Protein AF-A0A354CZP6-F1 (afdb_monomer_lite)

pLDDT: mean 72.72, std 16.02, range [40.28, 90.62]

Radius of gyration: 15.35 Å; chains: 1; bounding box: 36×31×39 Å

Foldseek 3Di:
DVVQVVVDPDDDDPVRQHCSVVVVVVVVVVVCCVPPVDPAAAEEDEPPDDAPVCVPCVPPCPPPDPDDPSVVVNVVVNVVVCVVVVHHYDYDRRDDPD

Structure (mmCIF, N/CA/C/O backbone):
data_AF-A0A354CZP6-F1
#
_entry.id   AF-A0A354CZP6-F1
#
loop_
_atom_site.group_PDB
_atom_site.id
_atom_site.type_symbol
_atom_site.label_atom_id
_atom_site.label_alt_id
_atom_site.label_comp_id
_atom_site.label_asym_id
_atom_site.label_entity_id
_atom_site.label_seq_id
_atom_site.pdbx_PDB_ins_code
_atom_site.Cartn_x
_atom_site.Cartn_y
_atom_site.Cartn_z
_atom_site.occupancy
_atom_site.B_iso_or_equiv
_atom_site.auth_seq_id
_atom_site.auth_comp_id
_atom_site.auth_asym_id
_atom_site.auth_atom_id
_atom_site.pdbx_PDB_model_num
ATOM 1 N N . CYS A 1 1 ? -1.824 1.474 -6.790 1.00 60.41 1 CYS A N 1
ATOM 2 C CA . CYS A 1 1 ? -0.409 1.027 -6.707 1.00 60.41 1 CYS A CA 1
ATOM 3 C C . CYS A 1 1 ? 0.410 1.361 -7.956 1.00 60.41 1 CYS A C 1
ATOM 5 O O . CYS A 1 1 ? 1.487 1.923 -7.815 1.00 60.41 1 CYS A O 1
ATOM 7 N N . TYR A 1 2 ? -0.100 1.099 -9.166 1.00 66.69 2 TYR A N 1
ATOM 8 C CA . TYR A 1 2 ? 0.607 1.374 -10.428 1.00 66.69 2 TYR A CA 1
ATOM 9 C C . TYR A 1 2 ? 1.092 2.835 -10.563 1.00 66.69 2 TYR A C 1
ATOM 11 O O . TYR A 1 2 ? 2.249 3.074 -10.884 1.00 66.69 2 TYR A O 1
ATOM 19 N N . ARG A 1 3 ? 0.256 3.821 -10.195 1.00 71.44 3 ARG A N 1
ATOM 20 C CA . ARG A 1 3 ? 0.639 5.250 -10.180 1.00 71.44 3 ARG A CA 1
ATOM 21 C C . ARG A 1 3 ? 1.851 5.548 -9.286 1.00 71.44 3 ARG A C 1
ATOM 23 O O . ARG A 1 3 ? 2.750 6.262 -9.707 1.00 71.44 3 ARG A O 1
ATOM 30 N N . ALA A 1 4 ? 1.896 4.977 -8.081 1.00 67.31 4 ALA A N 1
ATOM 31 C CA . ALA A 1 4 ? 3.004 5.171 -7.142 1.00 67.31 4 ALA A CA 1
ATOM 32 C C . ALA A 1 4 ? 4.315 4.547 -7.648 1.00 67.31 4 ALA A C 1
ATOM 34 O O . ALA A 1 4 ? 5.375 5.146 -7.493 1.00 67.31 4 ALA A O 1
ATOM 35 N N . PHE A 1 5 ? 4.228 3.381 -8.299 1.00 60.44 5 PHE A N 1
ATOM 36 C CA . PHE A 1 5 ? 5.384 2.682 -8.863 1.00 60.44 5 PHE A CA 1
ATOM 37 C C . PHE A 1 5 ? 6.125 3.515 -9.923 1.00 60.44 5 PHE A C 1
ATOM 39 O O . PHE A 1 5 ? 7.351 3.540 -9.930 1.00 60.44 5 PHE A O 1
ATOM 46 N N . TYR A 1 6 ? 5.401 4.233 -10.788 1.00 71.62 6 TYR A N 1
ATOM 47 C CA . TYR A 1 6 ? 6.022 5.090 -11.808 1.00 71.62 6 TYR A CA 1
ATOM 48 C C . TYR A 1 6 ? 6.378 6.495 -11.307 1.00 71.62 6 TYR A C 1
ATOM 50 O O . TYR A 1 6 ? 7.289 7.113 -11.856 1.00 71.62 6 TYR A O 1
ATOM 58 N N . ALA A 1 7 ? 5.680 7.000 -10.284 1.00 70.19 7 ALA A N 1
ATOM 59 C CA . ALA A 1 7 ? 5.918 8.336 -9.739 1.00 70.19 7 ALA A CA 1
ATOM 60 C C . ALA A 1 7 ? 7.170 8.409 -8.848 1.00 70.19 7 ALA A C 1
ATOM 62 O O . ALA A 1 7 ? 7.870 9.418 -8.864 1.00 70.19 7 ALA A O 1
ATOM 63 N N . ILE A 1 8 ? 7.469 7.352 -8.085 1.00 71.19 8 ILE A N 1
ATOM 64 C CA . ILE A 1 8 ? 8.603 7.325 -7.152 1.00 71.19 8 ILE A CA 1
ATOM 65 C C . ILE A 1 8 ? 9.697 6.425 -7.731 1.00 71.19 8 ILE A C 1
ATOM 67 O O . ILE A 1 8 ? 9.578 5.196 -7.726 1.00 71.19 8 ILE A O 1
ATOM 71 N N . ARG A 1 9 ? 10.772 7.040 -8.235 1.00 65.31 9 ARG A N 1
ATOM 72 C CA . ARG A 1 9 ? 11.959 6.325 -8.723 1.00 65.31 9 ARG A CA 1
ATOM 73 C C . ARG A 1 9 ? 12.916 6.034 -7.560 1.00 65.31 9 ARG A C 1
ATOM 75 O O . ARG A 1 9 ? 13.152 6.899 -6.727 1.00 65.31 9 ARG A O 1
ATOM 82 N N . SER A 1 10 ? 13.469 4.820 -7.533 1.00 68.25 10 SER A N 1
ATOM 83 C CA . SER A 1 10 ? 14.612 4.423 -6.687 1.00 68.25 10 SER A CA 1
ATOM 84 C C . SER A 1 10 ? 14.393 4.318 -5.169 1.00 68.25 10 SER A C 1
ATOM 86 O O . SER A 1 10 ? 15.365 4.337 -4.420 1.00 68.25 10 SER A O 1
ATOM 88 N N . LEU A 1 11 ? 13.156 4.147 -4.687 1.00 78.38 11 LEU A N 1
ATOM 89 C CA . LEU A 1 11 ? 12.935 3.820 -3.273 1.00 78.38 11 LEU A CA 1
ATOM 90 C C . LEU A 1 11 ? 13.092 2.311 -3.043 1.00 78.38 11 LEU A C 1
ATOM 92 O O . LEU A 1 11 ? 12.321 1.517 -3.592 1.00 78.38 11 LEU A O 1
ATOM 96 N N . ALA A 1 12 ? 14.073 1.933 -2.226 1.00 82.19 12 ALA A N 1
ATOM 97 C CA . ALA A 1 12 ? 14.372 0.551 -1.875 1.00 82.19 12 ALA A CA 1
ATOM 98 C C . ALA A 1 12 ? 14.778 0.412 -0.398 1.00 82.19 12 ALA A C 1
ATOM 100 O O . ALA A 1 12 ? 15.162 1.386 0.250 1.00 82.19 12 ALA A O 1
ATOM 101 N N . THR A 1 13 ? 14.681 -0.802 0.147 1.00 82.25 13 THR A N 1
ATOM 102 C CA . THR A 1 13 ? 15.223 -1.131 1.474 1.00 82.25 13 THR A CA 1
ATOM 103 C C . THR A 1 13 ? 16.754 -1.126 1.465 1.00 82.25 13 THR A C 1
ATOM 105 O O . THR A 1 13 ? 17.381 -1.144 0.408 1.00 82.25 13 THR A O 1
ATOM 108 N N . SER A 1 14 ? 17.375 -1.207 2.647 1.00 80.88 14 SER A N 1
ATOM 109 C CA . SER A 1 14 ? 18.826 -1.421 2.788 1.00 80.88 14 SER A CA 1
ATOM 110 C C . SER A 1 14 ? 19.332 -2.706 2.114 1.00 80.88 14 SER A C 1
ATOM 112 O O . SER A 1 14 ? 20.514 -2.818 1.817 1.00 80.88 14 SER A O 1
ATOM 114 N N . GLN A 1 15 ? 18.437 -3.660 1.840 1.00 83.50 15 GLN A N 1
ATOM 115 C CA . GLN A 1 15 ? 18.719 -4.897 1.104 1.00 83.50 15 GLN A CA 1
ATOM 116 C C . GLN A 1 15 ? 18.458 -4.765 -0.410 1.00 83.50 15 GLN A C 1
ATOM 118 O O . GLN A 1 15 ? 18.445 -5.769 -1.116 1.00 83.50 15 GLN A O 1
ATOM 123 N N . GLY A 1 16 ? 18.180 -3.558 -0.915 1.00 80.00 16 GLY A N 1
ATOM 124 C CA . GLY A 1 16 ? 17.938 -3.295 -2.337 1.00 80.00 16 GLY A CA 1
ATOM 125 C C . GLY A 1 16 ? 16.548 -3.689 -2.849 1.00 80.00 16 GLY A C 1
ATOM 126 O O . GLY A 1 16 ? 16.290 -3.571 -4.044 1.00 80.00 16 GLY A O 1
ATOM 127 N N . ARG A 1 17 ? 15.626 -4.127 -1.978 1.00 81.44 17 ARG A N 1
ATOM 128 C CA . ARG A 1 17 ? 14.262 -4.490 -2.404 1.00 81.44 17 ARG A CA 1
ATOM 129 C C . ARG A 1 17 ? 13.444 -3.233 -2.692 1.00 81.44 17 ARG A C 1
ATOM 131 O O . ARG A 1 17 ? 13.371 -2.384 -1.803 1.00 81.44 17 ARG A O 1
ATOM 138 N N . PRO A 1 18 ? 12.799 -3.103 -3.862 1.00 82.75 18 PRO A N 1
ATOM 139 C CA . PRO A 1 18 ? 12.014 -1.920 -4.187 1.00 82.75 18 PRO A CA 1
ATOM 140 C C . PRO A 1 18 ? 10.804 -1.799 -3.252 1.00 82.75 18 PRO A C 1
ATOM 142 O O . PRO A 1 18 ? 10.101 -2.772 -2.989 1.00 82.75 18 PRO A O 1
ATOM 145 N N . THR A 1 19 ? 10.560 -0.593 -2.749 1.00 85.19 19 THR A N 1
ATOM 146 C CA . THR A 1 19 ? 9.453 -0.270 -1.825 1.00 85.19 19 THR A CA 1
ATOM 147 C C . THR A 1 19 ? 8.667 0.965 -2.255 1.00 85.19 19 THR A C 1
ATOM 149 O O . THR A 1 19 ? 7.777 1.432 -1.542 1.00 85.19 19 THR A O 1
ATOM 152 N N . ASN A 1 20 ? 8.967 1.497 -3.439 1.00 85.75 20 ASN A N 1
ATOM 153 C CA . ASN A 1 20 ? 8.340 2.683 -4.010 1.00 85.75 20 ASN A CA 1
ATOM 154 C C . ASN A 1 20 ? 6.810 2.580 -4.115 1.00 85.75 20 ASN A C 1
ATOM 156 O O . ASN A 1 20 ? 6.100 3.522 -3.751 1.00 85.75 20 ASN A O 1
ATOM 160 N N . ALA A 1 21 ? 6.284 1.437 -4.558 1.00 84.00 21 ALA A N 1
ATOM 161 C CA . ALA A 1 21 ? 4.844 1.228 -4.667 1.00 84.00 21 ALA A CA 1
ATOM 162 C C . ALA A 1 21 ? 4.182 1.085 -3.291 1.00 84.00 21 ALA A C 1
ATOM 164 O O . ALA A 1 21 ? 3.086 1.614 -3.096 1.00 84.00 21 ALA A O 1
ATOM 165 N N . VAL A 1 22 ? 4.852 0.417 -2.342 1.00 86.12 22 VAL A N 1
ATOM 166 C CA . VAL A 1 22 ? 4.377 0.267 -0.955 1.00 86.12 22 VAL A CA 1
ATOM 167 C C . VAL A 1 22 ? 4.267 1.632 -0.282 1.00 86.12 22 VAL A C 1
ATOM 169 O O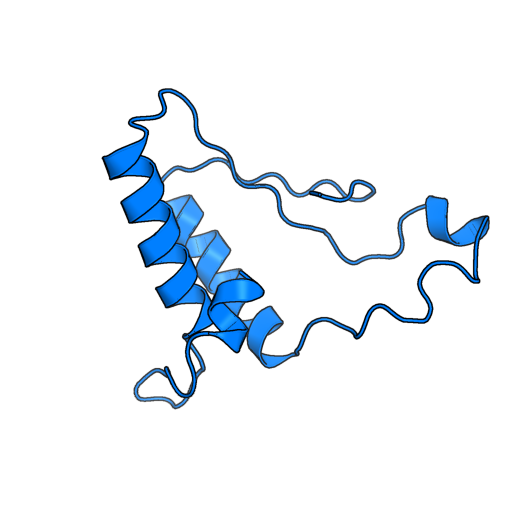 . VAL A 1 22 ? 3.213 1.981 0.248 1.00 86.12 22 VAL A O 1
ATOM 172 N N . TYR A 1 23 ? 5.337 2.425 -0.348 1.00 86.38 23 TYR A N 1
ATOM 173 C CA . TYR A 1 23 ? 5.402 3.738 0.283 1.00 86.38 23 TYR A CA 1
ATOM 174 C C . TYR A 1 23 ? 4.371 4.699 -0.307 1.00 86.38 23 TYR A C 1
ATOM 176 O O . TYR A 1 23 ? 3.575 5.279 0.431 1.00 86.38 23 TYR A O 1
ATOM 184 N N . GLY A 1 24 ? 4.319 4.822 -1.637 1.00 86.06 24 GLY A N 1
ATOM 185 C CA . GLY A 1 24 ? 3.349 5.712 -2.269 1.00 86.06 24 GLY A CA 1
ATOM 186 C C . GLY A 1 24 ? 1.906 5.291 -1.983 1.00 86.06 24 GLY A C 1
ATOM 187 O O . GLY A 1 24 ? 1.054 6.147 -1.757 1.00 86.06 24 GLY A O 1
ATOM 188 N N . PHE A 1 25 ? 1.622 3.986 -1.920 1.00 88.12 25 PHE A N 1
ATOM 189 C CA . PHE A 1 25 ? 0.305 3.499 -1.511 1.00 88.12 25 PHE A CA 1
ATOM 190 C C . PHE A 1 25 ? -0.035 3.883 -0.066 1.00 88.12 25 PHE A C 1
ATOM 192 O O . PHE A 1 25 ? -1.128 4.388 0.178 1.00 88.12 25 PHE A O 1
ATOM 199 N N . ALA A 1 26 ? 0.898 3.710 0.873 1.00 87.75 26 ALA A N 1
ATOM 200 C CA . ALA A 1 26 ? 0.699 4.074 2.274 1.00 87.75 26 ALA A CA 1
ATOM 201 C C . ALA A 1 26 ? 0.437 5.579 2.456 1.00 87.75 26 ALA A C 1
ATOM 203 O O . ALA A 1 26 ? -0.477 5.962 3.188 1.00 87.75 26 ALA A O 1
ATOM 204 N N . VAL A 1 27 ? 1.191 6.431 1.751 1.00 89.38 27 VAL A N 1
ATOM 205 C CA . VAL A 1 27 ? 1.000 7.890 1.772 1.00 89.38 27 VAL A CA 1
ATOM 206 C C . VAL A 1 27 ? -0.376 8.270 1.227 1.00 89.38 27 VAL A C 1
ATOM 208 O O . VAL A 1 27 ? -1.093 9.034 1.869 1.00 89.38 27 VAL A O 1
ATOM 211 N N . MET A 1 28 ? -0.783 7.702 0.086 1.00 88.19 28 MET A N 1
ATOM 212 C CA . MET A 1 28 ? -2.110 7.960 -0.489 1.00 88.19 28 MET A CA 1
ATOM 213 C C . MET A 1 28 ? -3.238 7.479 0.428 1.00 88.19 28 MET A C 1
ATOM 215 O O . MET A 1 28 ? -4.227 8.187 0.597 1.00 88.19 28 MET A O 1
ATOM 219 N N . LEU A 1 29 ? -3.089 6.304 1.045 1.00 87.88 29 LEU A N 1
ATOM 220 C CA . LEU A 1 29 ? -4.068 5.759 1.985 1.00 87.88 29 LEU A CA 1
ATOM 221 C C . LEU A 1 29 ? -4.223 6.663 3.214 1.00 87.88 29 LEU A C 1
ATOM 223 O O . LEU A 1 29 ? -5.343 6.946 3.637 1.00 87.88 29 LEU A O 1
ATOM 227 N N . LYS A 1 30 ? -3.103 7.136 3.773 1.00 88.56 30 LYS A N 1
ATOM 228 C CA . LYS A 1 30 ? -3.102 8.068 4.903 1.00 88.56 30 LYS A CA 1
ATOM 229 C C . LYS A 1 30 ? -3.779 9.388 4.527 1.00 88.56 30 LYS A C 1
ATOM 231 O O . LYS A 1 30 ? -4.711 9.794 5.215 1.00 88.56 30 LYS A O 1
ATOM 236 N N . ALA A 1 31 ? -3.384 9.988 3.404 1.00 88.69 31 ALA A N 1
ATOM 237 C CA . ALA A 1 31 ? -3.971 11.234 2.916 1.00 88.69 31 ALA A CA 1
ATOM 238 C C . ALA A 1 31 ? -5.481 11.101 2.656 1.00 88.69 31 ALA A C 1
ATOM 240 O O . ALA A 1 31 ? -6.248 11.982 3.029 1.00 88.69 31 ALA A O 1
ATOM 241 N N . LEU A 1 32 ? -5.930 9.980 2.079 1.00 88.25 32 LEU A N 1
ATOM 242 C CA . LEU A 1 32 ? -7.353 9.709 1.860 1.00 88.25 32 LEU A CA 1
ATOM 243 C C . LEU A 1 32 ? -8.130 9.685 3.183 1.00 88.25 32 LEU A C 1
ATOM 245 O O . LEU A 1 32 ? -9.195 10.291 3.277 1.00 88.25 32 LEU A O 1
ATOM 249 N N . ARG A 1 33 ? -7.596 9.009 4.207 1.00 87.44 33 ARG A N 1
ATOM 250 C CA . ARG A 1 33 ? -8.236 8.935 5.528 1.00 87.44 33 ARG A CA 1
ATOM 251 C C . ARG A 1 33 ? -8.316 10.297 6.210 1.00 87.44 33 ARG A C 1
ATOM 253 O O . ARG A 1 33 ? -9.348 10.598 6.797 1.00 87.44 33 ARG A O 1
ATOM 260 N N . GLU A 1 34 ? -7.256 11.094 6.121 1.00 89.62 34 GLU A N 1
ATOM 261 C CA . GLU A 1 34 ? -7.189 12.431 6.724 1.00 89.62 34 GLU A CA 1
ATOM 262 C C . GLU A 1 34 ? -8.081 13.445 6.002 1.00 89.62 34 GLU A C 1
ATOM 264 O O . GLU A 1 34 ? -8.671 14.300 6.644 1.00 89.62 34 GLU A O 1
ATOM 269 N N . GLN A 1 35 ? -8.209 13.359 4.676 1.00 90.62 35 GLN A N 1
ATOM 270 C CA . GLN A 1 35 ? -8.983 14.338 3.904 1.00 90.62 35 GLN A CA 1
ATOM 271 C C . GLN A 1 35 ? -10.471 14.006 3.818 1.00 90.62 35 GLN A C 1
ATOM 273 O O . GLN A 1 35 ? -11.298 14.908 3.701 1.00 90.62 35 GLN A O 1
ATOM 278 N N . ARG A 1 36 ? -10.822 12.716 3.777 1.00 87.75 36 ARG A N 1
ATOM 279 C CA . ARG A 1 36 ? -12.200 12.275 3.515 1.00 87.75 36 ARG A CA 1
ATOM 280 C C . ARG A 1 36 ? -12.918 11.723 4.737 1.00 87.75 36 ARG A C 1
ATOM 282 O O . ARG A 1 36 ? -14.123 11.544 4.639 1.00 87.75 36 ARG A O 1
ATOM 289 N N . HIS A 1 37 ? -12.206 11.435 5.832 1.00 86.31 37 HIS A N 1
ATOM 290 C CA . HIS A 1 37 ? -12.757 10.818 7.046 1.00 86.31 37 HIS A CA 1
ATOM 291 C C . HIS A 1 37 ? -13.811 9.729 6.755 1.00 86.31 37 HIS A C 1
ATOM 293 O O . HIS A 1 37 ? -14.937 9.816 7.243 1.00 86.31 37 HIS A O 1
ATOM 299 N N . PRO A 1 38 ? -13.491 8.726 5.913 1.00 87.06 38 PRO A N 1
ATOM 300 C CA . PRO A 1 38 ? -14.487 7.759 5.485 1.00 87.06 38 PRO A CA 1
ATOM 301 C C . PRO A 1 38 ? -14.919 6.876 6.659 1.00 87.06 38 PRO A C 1
ATOM 303 O O . PRO A 1 38 ? -14.075 6.346 7.383 1.00 87.06 38 PRO A O 1
ATOM 306 N N . GLU A 1 39 ? -16.227 6.673 6.800 1.00 84.56 39 GLU A N 1
ATOM 307 C CA . GLU A 1 39 ? -16.793 5.729 7.772 1.00 84.56 39 GLU A CA 1
ATOM 308 C C . GLU A 1 39 ? -16.499 4.270 7.369 1.00 84.56 39 GLU A C 1
ATOM 310 O O . GLU A 1 39 ? -16.256 3.417 8.219 1.00 84.56 39 GLU A O 1
ATOM 315 N N . TYR A 1 40 ? -16.406 4.010 6.057 1.00 87.12 40 TYR A N 1
ATOM 316 C CA . TYR A 1 40 ? -16.092 2.702 5.480 1.00 87.12 40 TYR A CA 1
ATOM 317 C C . TYR A 1 40 ? -14.983 2.814 4.433 1.00 87.12 40 TYR A C 1
ATOM 319 O O . TYR A 1 40 ? -14.993 3.704 3.582 1.00 87.12 40 TYR A O 1
ATOM 327 N N . LEU A 1 41 ? -14.030 1.881 4.469 1.00 87.38 41 LEU A N 1
ATOM 328 C CA . LEU A 1 41 ? -12.931 1.804 3.511 1.00 87.38 41 LEU A CA 1
ATOM 329 C C . LEU A 1 41 ? -12.648 0.346 3.160 1.00 87.38 41 LEU A C 1
ATOM 331 O O . LEU A 1 41 ? -12.505 -0.486 4.051 1.00 87.38 41 LEU A O 1
ATOM 335 N N . ALA A 1 42 ? -12.514 0.057 1.871 1.00 86.00 42 ALA A N 1
ATOM 336 C CA . ALA A 1 42 ? -12.122 -1.248 1.357 1.00 86.00 42 ALA A CA 1
ATOM 337 C C . ALA A 1 42 ? -11.156 -1.079 0.183 1.00 86.00 42 ALA A C 1
ATOM 339 O O . ALA A 1 42 ? -11.147 -0.039 -0.479 1.00 86.00 42 ALA A O 1
ATOM 340 N N . VAL A 1 43 ? -10.342 -2.101 -0.076 1.00 85.69 43 VAL A N 1
ATOM 341 C CA . VAL A 1 43 ? -9.416 -2.123 -1.216 1.00 85.69 43 VAL A CA 1
ATOM 342 C C . VAL A 1 43 ? -9.669 -3.364 -2.055 1.00 85.69 43 VAL A C 1
ATOM 344 O O . VAL A 1 43 ? -9.622 -4.478 -1.543 1.00 85.69 43 VAL A O 1
ATOM 347 N N . ALA A 1 44 ? -9.905 -3.175 -3.350 1.00 82.38 44 ALA A N 1
ATOM 348 C CA . ALA A 1 44 ? -9.999 -4.262 -4.316 1.00 82.38 44 ALA A CA 1
ATOM 349 C C . ALA A 1 44 ? -8.664 -4.434 -5.055 1.00 82.38 44 ALA A C 1
ATOM 351 O O . ALA A 1 44 ? -8.041 -3.448 -5.461 1.00 82.38 44 ALA A O 1
ATOM 352 N N . PHE A 1 45 ? -8.222 -5.677 -5.232 1.00 78.38 45 PHE A N 1
ATOM 353 C CA . PHE A 1 45 ? -7.077 -6.014 -6.077 1.00 78.38 45 PHE A CA 1
ATOM 354 C C . PHE A 1 45 ? -7.550 -6.737 -7.339 1.00 78.38 45 PHE A C 1
ATOM 356 O O . PHE A 1 45 ? -8.373 -7.646 -7.264 1.00 78.38 45 PHE A O 1
ATOM 363 N N . ASP A 1 46 ? -6.980 -6.368 -8.487 1.00 68.94 46 ASP A N 1
ATOM 364 C CA . ASP A 1 46 ? -7.198 -7.078 -9.748 1.00 68.94 46 ASP A CA 1
ATOM 365 C C . ASP A 1 46 ? -6.430 -8.412 -9.720 1.00 68.94 46 ASP A C 1
ATOM 367 O O . ASP A 1 46 ? -5.191 -8.451 -9.713 1.00 68.94 46 ASP A O 1
ATOM 371 N N . ALA A 1 47 ? -7.172 -9.517 -9.651 1.00 56.34 47 ALA A N 1
ATOM 372 C CA . ALA A 1 47 ? -6.630 -10.859 -9.771 1.00 56.34 47 ALA A CA 1
ATOM 373 C C . ALA A 1 47 ? -6.341 -11.121 -11.255 1.00 56.34 47 ALA A C 1
ATOM 375 O O . ALA A 1 47 ? -7.176 -11.674 -11.964 1.00 56.34 47 ALA A O 1
ATOM 376 N N . GLY A 1 48 ? -5.151 -10.726 -11.719 1.00 51.16 48 GLY A N 1
ATOM 377 C CA . GLY A 1 48 ? -4.691 -10.794 -13.116 1.00 51.16 48 GLY A CA 1
ATOM 378 C C . GLY A 1 48 ? -4.590 -12.190 -13.762 1.00 51.16 48 GLY A C 1
ATOM 379 O O . GLY A 1 48 ? -3.742 -12.399 -14.628 1.00 51.16 48 GLY A O 1
ATOM 380 N N . LYS A 1 49 ? -5.420 -13.160 -13.365 1.00 45.81 49 LYS A N 1
ATOM 381 C CA . LYS A 1 49 ? -5.664 -14.399 -14.109 1.00 45.81 49 LYS A CA 1
ATOM 382 C C . LYS A 1 49 ? -6.679 -14.139 -15.234 1.00 45.81 49 LYS A C 1
ATOM 384 O O . LYS A 1 49 ? -7.578 -13.314 -15.072 1.00 45.81 49 LYS A O 1
ATOM 389 N N . PRO A 1 50 ? -6.590 -14.859 -16.366 1.00 44.72 50 PRO A N 1
ATOM 390 C CA . PRO A 1 50 ? -7.538 -14.711 -17.460 1.00 44.72 50 PRO A CA 1
ATOM 391 C C . PRO A 1 50 ? -8.941 -15.128 -16.998 1.00 44.72 50 PRO A C 1
ATOM 393 O O . PRO A 1 50 ? -9.256 -16.305 -16.847 1.00 44.72 50 PRO A O 1
ATOM 396 N N . THR A 1 51 ? -9.790 -14.138 -16.746 1.00 45.56 51 THR A N 1
ATOM 397 C CA . THR A 1 51 ? -11.209 -14.307 -16.424 1.00 45.56 51 THR A CA 1
ATOM 398 C C . THR A 1 51 ? -11.965 -14.946 -17.597 1.00 45.56 51 THR A C 1
ATOM 400 O O . THR A 1 51 ? -11.540 -14.848 -18.747 1.00 45.56 51 THR A O 1
ATOM 403 N N . PHE A 1 52 ? -13.118 -15.571 -17.338 1.00 42.12 52 PHE A N 1
ATOM 404 C CA . PHE A 1 52 ? -13.968 -16.280 -18.318 1.00 42.12 52 PHE A CA 1
ATOM 405 C C . PHE A 1 52 ? -14.379 -15.427 -19.549 1.00 42.12 52 PHE A C 1
ATOM 407 O O . PHE A 1 52 ? -14.772 -15.967 -20.583 1.00 42.12 52 PHE A O 1
ATOM 414 N N . ARG A 1 53 ? -14.214 -14.095 -19.484 1.00 47.06 53 ARG A N 1
ATOM 415 C CA . ARG A 1 53 ? -14.352 -13.151 -20.612 1.00 47.06 53 ARG A CA 1
ATOM 416 C C . ARG A 1 53 ? -13.231 -13.248 -21.661 1.00 47.06 53 ARG A C 1
ATOM 418 O O . ARG A 1 53 ? -13.430 -12.806 -22.789 1.00 47.06 53 ARG A O 1
ATOM 425 N N . HIS A 1 54 ? -12.103 -13.890 -21.351 1.00 47.56 54 HIS A N 1
ATOM 426 C CA . HIS A 1 54 ? -10.979 -14.085 -22.278 1.00 47.56 54 HIS A CA 1
ATOM 427 C C . HIS A 1 54 ? -11.255 -15.108 -23.389 1.00 47.56 54 HIS A C 1
ATOM 429 O O . HIS A 1 54 ? -10.507 -15.154 -24.359 1.00 47.56 54 HIS A O 1
ATOM 435 N N . ARG A 1 55 ? -12.326 -15.913 -23.299 1.00 48.22 55 ARG A N 1
ATOM 436 C CA . ARG A 1 55 ? -12.664 -16.872 -24.368 1.00 48.22 55 ARG A CA 1
ATOM 437 C C . ARG A 1 55 ? -13.461 -16.270 -25.528 1.00 48.22 55 ARG A C 1
ATOM 439 O O . ARG A 1 55 ? -13.552 -16.920 -26.560 1.00 48.22 55 ARG A O 1
ATOM 446 N N . ARG A 1 56 ? -14.049 -15.071 -25.384 1.00 46.97 56 ARG A N 1
ATOM 447 C CA . ARG A 1 56 ? -14.951 -14.502 -26.411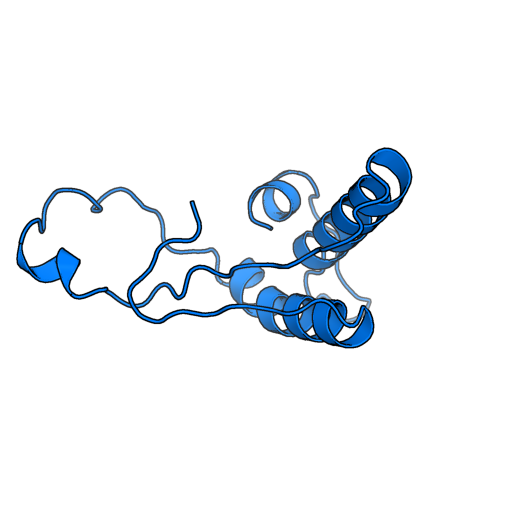 1.00 46.97 56 ARG A CA 1
ATOM 448 C C . ARG A 1 56 ? -14.405 -13.273 -27.146 1.00 46.97 56 ARG A C 1
ATOM 450 O O . ARG A 1 56 ? -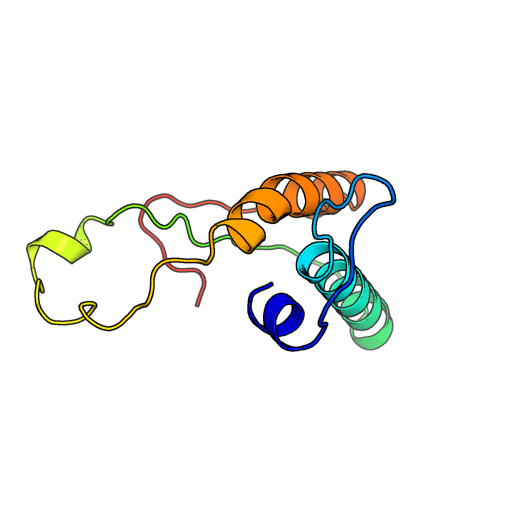14.962 -12.919 -28.173 1.00 46.97 56 ARG A O 1
ATOM 457 N N . PHE A 1 57 ? -13.308 -12.674 -26.677 1.00 47.91 57 PHE A N 1
ATOM 458 C CA . PHE A 1 57 ? -12.630 -11.552 -27.341 1.00 47.91 57 PHE A CA 1
ATOM 459 C C . PHE A 1 57 ? -11.110 -11.654 -27.148 1.00 47.91 57 PHE A C 1
ATOM 461 O O . PHE A 1 57 ? -10.539 -11.036 -26.251 1.00 47.91 57 PHE A O 1
ATOM 468 N N . ALA A 1 58 ? -10.455 -12.456 -27.991 1.00 51.09 58 ALA A N 1
ATOM 469 C CA . ALA A 1 58 ? -9.000 -12.639 -27.986 1.00 51.09 58 ALA A CA 1
ATOM 470 C C . ALA A 1 58 ? -8.224 -11.359 -28.375 1.00 51.09 58 ALA A C 1
ATOM 472 O O . ALA A 1 58 ? -7.056 -11.214 -28.030 1.00 51.09 58 ALA A O 1
ATOM 473 N N . GLU A 1 59 ? -8.876 -10.404 -29.044 1.00 51.19 59 GLU A N 1
ATOM 474 C CA . GLU A 1 59 ? -8.215 -9.228 -29.626 1.00 51.19 59 GLU A CA 1
ATOM 475 C C . GLU A 1 59 ? -8.209 -7.987 -28.714 1.00 51.19 59 GLU A C 1
ATOM 477 O O . GLU A 1 59 ? -7.421 -7.069 -28.922 1.00 51.19 59 GLU A O 1
ATOM 482 N N . TYR A 1 60 ? -9.030 -7.945 -27.658 1.00 45.12 60 TYR A N 1
ATOM 483 C CA . TYR A 1 60 ? -9.284 -6.694 -26.924 1.00 45.12 60 TYR A CA 1
ATOM 484 C C . TYR A 1 60 ? -8.231 -6.338 -25.852 1.00 45.12 60 TYR A C 1
ATOM 486 O O . TYR A 1 60 ? -8.169 -5.197 -25.401 1.00 45.12 60 TYR A O 1
ATOM 494 N N . LYS A 1 61 ? -7.363 -7.274 -25.437 1.00 47.72 61 LYS A N 1
ATOM 495 C CA . LYS A 1 61 ? -6.347 -7.023 -24.385 1.00 47.72 61 LYS A CA 1
ATOM 496 C C . LYS A 1 61 ? -4.897 -7.291 -24.792 1.00 47.72 61 LYS A C 1
ATOM 498 O O . LYS A 1 61 ? -4.029 -7.350 -23.926 1.00 47.72 61 LYS A O 1
ATOM 503 N N . ILE A 1 62 ? -4.603 -7.353 -26.091 1.00 48.78 62 ILE A N 1
ATOM 504 C CA . ILE A 1 62 ? -3.239 -7.578 -26.612 1.00 48.78 62 ILE A CA 1
ATOM 505 C C . ILE A 1 62 ? -2.253 -6.463 -26.187 1.00 48.78 62 ILE A C 1
ATOM 507 O O . ILE A 1 62 ? -1.050 -6.694 -26.120 1.00 48.78 62 ILE A O 1
ATOM 511 N N . GLN A 1 63 ? -2.733 -5.269 -25.813 1.00 49.00 63 GLN A N 1
ATOM 512 C CA . GLN A 1 63 ? -1.871 -4.144 -25.416 1.00 49.00 63 GLN A CA 1
ATOM 513 C C . GLN A 1 63 ? -1.701 -3.918 -23.903 1.00 49.00 63 GLN A C 1
ATOM 515 O O . GLN A 1 63 ? -0.942 -3.020 -23.520 1.00 49.00 63 GLN A O 1
ATOM 520 N N . ARG A 1 64 ? -2.340 -4.694 -23.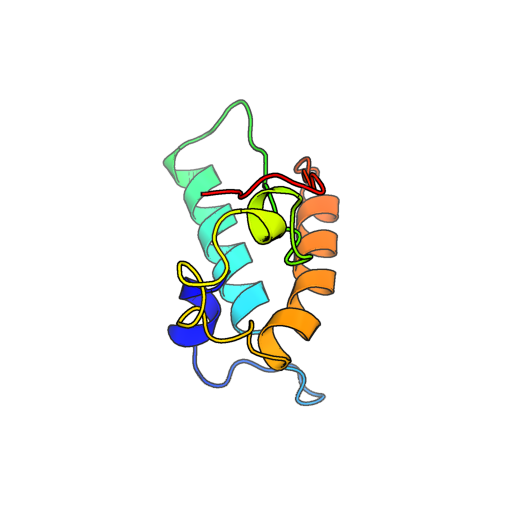008 1.00 54.06 64 ARG A N 1
ATOM 521 C CA . ARG A 1 64 ? -2.028 -4.558 -21.570 1.00 54.06 64 ARG A CA 1
ATOM 522 C C . ARG A 1 64 ? -0.656 -5.178 -21.315 1.00 54.06 64 ARG A C 1
ATOM 524 O O . ARG A 1 64 ? -0.516 -6.394 -21.235 1.00 54.06 64 ARG A O 1
ATOM 531 N N . LYS A 1 65 ? 0.362 -4.321 -21.181 1.00 59.69 65 LYS A N 1
ATOM 532 C CA . LYS A 1 65 ? 1.690 -4.748 -20.728 1.00 59.69 65 LYS A CA 1
ATOM 533 C C . LYS A 1 65 ? 1.533 -5.503 -19.400 1.00 59.69 65 LYS A C 1
ATOM 535 O O . LYS A 1 65 ? 0.810 -5.013 -18.526 1.00 59.69 65 LYS A O 1
ATOM 540 N N . PRO A 1 66 ? 2.178 -6.673 -19.244 1.00 64.75 66 PRO A N 1
ATOM 541 C CA . PRO A 1 66 ? 2.120 -7.421 -17.998 1.00 64.75 66 PRO A CA 1
ATOM 542 C C . PRO A 1 66 ? 2.603 -6.540 -16.845 1.00 64.75 66 PRO A C 1
ATOM 544 O O . PRO A 1 66 ? 3.465 -5.673 -17.025 1.00 64.75 66 PRO A O 1
ATOM 547 N N . MET A 1 67 ? 2.024 -6.747 -15.661 1.00 68.12 67 MET A N 1
ATOM 548 C CA . MET A 1 67 ? 2.430 -6.009 -14.471 1.00 68.12 67 MET A CA 1
ATOM 549 C C . MET A 1 67 ? 3.943 -6.192 -14.251 1.00 68.12 67 MET A C 1
ATOM 551 O O . MET A 1 67 ? 4.414 -7.330 -14.287 1.00 68.12 67 MET A O 1
ATOM 555 N N . PRO A 1 68 ? 4.716 -5.110 -14.030 1.00 75.19 68 PRO A N 1
ATOM 556 C CA . PRO A 1 68 ? 6.153 -5.221 -13.815 1.00 75.19 68 PRO A CA 1
ATOM 557 C C . PRO A 1 68 ? 6.479 -6.186 -12.660 1.00 75.19 68 PRO A C 1
ATOM 559 O O . PRO A 1 68 ? 5.868 -6.052 -11.597 1.00 75.19 68 PRO A O 1
ATOM 562 N N . PRO A 1 69 ? 7.458 -7.101 -12.802 1.00 74.50 69 PRO A N 1
ATOM 563 C CA . PRO A 1 69 ? 7.812 -8.064 -11.751 1.00 74.50 69 PRO A CA 1
ATOM 564 C C . PRO A 1 69 ? 8.118 -7.401 -10.399 1.00 74.50 69 PRO A C 1
ATOM 566 O O . PRO A 1 69 ? 7.615 -7.823 -9.363 1.00 74.50 69 PRO A O 1
ATOM 569 N N . LEU A 1 70 ? 8.828 -6.268 -10.429 1.00 75.12 70 LEU A N 1
ATOM 570 C CA . LEU A 1 70 ? 9.166 -5.473 -9.241 1.00 75.12 70 LEU A CA 1
ATOM 571 C C . LEU A 1 70 ? 7.942 -4.878 -8.522 1.00 75.12 70 LEU A C 1
ATOM 573 O O . LEU A 1 70 ? 8.021 -4.535 -7.343 1.00 75.12 70 LEU A O 1
ATOM 577 N N . LEU A 1 71 ? 6.818 -4.706 -9.224 1.00 75.50 71 LEU A N 1
ATOM 578 C CA . LEU A 1 71 ? 5.554 -4.294 -8.615 1.00 75.50 71 LEU A CA 1
ATOM 579 C C . LEU A 1 71 ? 4.835 -5.497 -7.996 1.00 75.50 71 LEU A C 1
ATOM 581 O O . LEU A 1 71 ? 4.281 -5.367 -6.906 1.00 75.50 71 LEU A O 1
ATOM 585 N N . ILE A 1 72 ? 4.882 -6.659 -8.656 1.00 79.88 72 ILE A N 1
ATOM 586 C CA . ILE A 1 72 ? 4.301 -7.909 -8.148 1.00 79.88 72 ILE A CA 1
ATOM 587 C C . ILE A 1 72 ? 4.933 -8.280 -6.799 1.00 79.88 72 ILE A C 1
ATOM 589 O O . ILE A 1 72 ? 4.206 -8.572 -5.849 1.00 79.88 72 ILE A O 1
ATOM 593 N N . GLU A 1 73 ? 6.259 -8.174 -6.672 1.00 81.56 73 GLU A N 1
ATOM 594 C CA . GLU A 1 73 ? 6.983 -8.427 -5.413 1.00 81.56 73 GLU A CA 1
ATOM 595 C C . GLU A 1 73 ? 6.506 -7.543 -4.250 1.00 81.56 73 GLU A C 1
ATOM 597 O O . GLU A 1 73 ? 6.504 -7.961 -3.093 1.00 81.56 73 GLU A O 1
ATOM 602 N N . GLN A 1 74 ? 6.049 -6.326 -4.548 1.00 82.88 74 GLN A N 1
ATOM 603 C CA . GLN A 1 74 ? 5.580 -5.371 -3.546 1.00 82.88 74 GLN A CA 1
ATOM 604 C C . GLN A 1 74 ? 4.119 -5.590 -3.131 1.00 82.88 74 GLN A C 1
ATOM 606 O O . GLN A 1 74 ? 3.717 -5.112 -2.067 1.00 82.88 74 GLN A O 1
ATOM 611 N N . LEU A 1 75 ? 3.316 -6.316 -3.918 1.00 83.06 75 LEU A N 1
ATOM 612 C CA . LEU A 1 75 ? 1.894 -6.537 -3.620 1.00 83.06 75 LEU A CA 1
ATOM 613 C C . LEU A 1 75 ? 1.683 -7.285 -2.302 1.00 83.06 75 LEU A C 1
ATOM 615 O O . LEU A 1 75 ? 0.776 -6.937 -1.549 1.00 83.06 75 LEU A O 1
ATOM 619 N N . SER A 1 76 ? 2.523 -8.276 -2.000 1.00 85.25 76 SER A N 1
ATOM 620 C CA . SER A 1 76 ? 2.460 -9.029 -0.739 1.00 85.25 76 SER A CA 1
ATOM 621 C C . SER A 1 76 ? 2.604 -8.100 0.473 1.00 85.25 76 SER A C 1
ATOM 623 O O . SER A 1 76 ? 1.799 -8.151 1.404 1.00 85.25 76 SER A O 1
ATOM 625 N N . THR A 1 77 ? 3.563 -7.175 0.411 1.00 86.75 77 THR A N 1
ATOM 626 C CA . THR A 1 77 ? 3.792 -6.152 1.439 1.00 86.75 77 THR A CA 1
ATOM 627 C C . THR A 1 77 ? 2.616 -5.178 1.541 1.00 86.75 77 THR A C 1
ATOM 629 O O . THR A 1 77 ? 2.220 -4.808 2.644 1.00 86.75 77 THR A O 1
ATOM 632 N N . ILE A 1 78 ? 2.000 -4.793 0.418 1.00 86.94 78 ILE A N 1
ATOM 633 C CA . ILE A 1 78 ? 0.816 -3.914 0.414 1.00 86.94 78 ILE A CA 1
ATOM 634 C C . ILE A 1 78 ? -0.385 -4.601 1.075 1.00 86.94 78 ILE A C 1
ATOM 636 O O . ILE A 1 78 ? -1.077 -3.979 1.881 1.00 86.94 78 ILE A O 1
ATOM 640 N N . LYS A 1 79 ? -0.618 -5.888 0.795 1.00 86.44 79 LYS A N 1
ATOM 641 C CA . LYS A 1 79 ? -1.672 -6.669 1.464 1.00 86.44 79 LYS A CA 1
ATOM 642 C C . LYS A 1 79 ? -1.414 -6.783 2.968 1.00 86.44 79 LYS A C 1
ATOM 644 O O . LYS A 1 79 ? -2.334 -6.599 3.763 1.00 86.44 79 LYS A O 1
ATOM 649 N N . ALA A 1 80 ? -0.162 -7.019 3.368 1.00 87.25 80 ALA A N 1
ATOM 650 C CA . ALA A 1 80 ? 0.227 -7.038 4.778 1.00 87.25 80 ALA A CA 1
ATOM 651 C C . ALA A 1 80 ? -0.017 -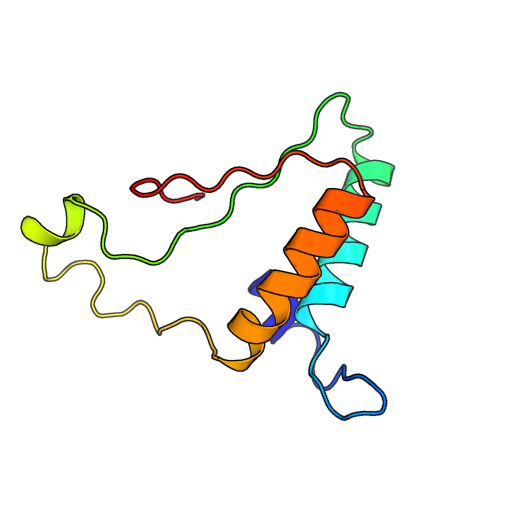5.680 5.460 1.00 87.25 80 ALA A C 1
ATOM 653 O O . ALA A 1 80 ? -0.540 -5.638 6.575 1.00 87.25 80 ALA A O 1
ATOM 654 N N . LEU A 1 81 ? 0.282 -4.576 4.770 1.00 88.00 81 LEU A N 1
ATOM 655 C CA . LEU A 1 81 ? -0.009 -3.225 5.244 1.00 88.00 81 LEU A CA 1
ATOM 656 C C . LEU A 1 81 ? -1.515 -3.017 5.440 1.00 88.00 81 LEU A C 1
ATOM 658 O O . LEU A 1 81 ? -1.931 -2.585 6.508 1.00 88.00 81 LEU A O 1
ATOM 662 N N . LEU A 1 82 ? -2.351 -3.375 4.466 1.00 89.00 82 LEU A N 1
ATOM 663 C CA . LEU A 1 82 ? -3.808 -3.230 4.589 1.00 89.00 82 LEU A CA 1
ATOM 664 C C . LEU A 1 82 ? -4.385 -4.057 5.737 1.00 89.00 82 LEU A C 1
ATOM 666 O O . LEU A 1 82 ? -5.219 -3.556 6.494 1.00 89.00 82 LEU A O 1
ATOM 670 N N . LYS A 1 83 ? -3.869 -5.275 5.932 1.00 87.69 83 LYS A N 1
ATOM 671 C CA . LYS A 1 83 ? -4.210 -6.113 7.084 1.00 87.69 83 LYS A CA 1
ATOM 672 C C . LYS A 1 83 ? -3.846 -5.432 8.407 1.00 87.69 83 LYS A C 1
ATOM 674 O O . LYS A 1 83 ? -4.663 -5.425 9.324 1.00 87.69 83 LYS A O 1
ATOM 679 N N . ALA A 1 84 ? -2.665 -4.816 8.502 1.00 88.69 84 ALA A N 1
ATOM 680 C CA . ALA A 1 84 ? -2.252 -4.062 9.689 1.00 88.69 84 ALA A CA 1
ATOM 681 C C . ALA A 1 84 ? -3.144 -2.832 9.942 1.00 88.69 84 ALA A C 1
ATOM 683 O O . ALA A 1 84 ? -3.463 -2.522 11.087 1.00 88.69 84 ALA A O 1
ATOM 684 N N . TYR A 1 85 ? -3.617 -2.183 8.876 1.00 84.88 85 TYR A N 1
ATOM 685 C CA . TYR A 1 85 ? -4.575 -1.075 8.940 1.00 84.88 85 TYR A CA 1
ATOM 686 C C . TYR A 1 85 ? -6.027 -1.516 9.191 1.00 84.88 85 TYR A C 1
ATOM 688 O O . TYR A 1 85 ? -6.900 -0.655 9.291 1.00 84.88 85 TYR A O 1
ATOM 696 N N . ARG A 1 86 ? -6.291 -2.828 9.308 1.00 87.56 86 ARG A N 1
ATOM 697 C CA . ARG A 1 86 ? -7.637 -3.420 9.420 1.00 87.56 86 ARG A CA 1
ATOM 698 C C . ARG A 1 86 ? -8.572 -3.003 8.279 1.00 87.56 86 ARG A C 1
ATOM 700 O O . ARG A 1 86 ? -9.776 -2.874 8.475 1.00 87.56 86 ARG A O 1
ATOM 707 N N . VAL A 1 87 ? -8.014 -2.795 7.089 1.00 87.56 87 VAL A N 1
ATOM 708 C CA . VAL A 1 87 ? -8.787 -2.475 5.889 1.00 87.56 87 VAL A CA 1
ATOM 709 C C . VAL A 1 87 ? -9.165 -3.783 5.191 1.00 87.56 87 VAL A C 1
ATOM 711 O O . VAL A 1 87 ? -8.262 -4.547 4.841 1.00 87.56 87 VAL A O 1
ATOM 714 N N . PRO A 1 88 ? -10.462 -4.068 4.978 1.00 85.94 88 PRO A N 1
ATOM 715 C CA . PRO A 1 88 ? -10.894 -5.240 4.232 1.00 85.94 88 PRO A CA 1
ATOM 716 C C . PRO A 1 88 ? -10.384 -5.187 2.788 1.00 85.94 88 PRO A C 1
ATOM 718 O O . PRO A 1 88 ? -10.501 -4.172 2.094 1.00 85.94 88 PRO A O 1
ATOM 721 N N . THR A 1 89 ? -9.809 -6.304 2.348 1.00 83.94 89 THR A N 1
ATOM 722 C CA . THR A 1 89 ? -9.281 -6.478 0.996 1.00 83.94 89 THR A CA 1
ATOM 723 C C . THR A 1 89 ? -10.111 -7.491 0.233 1.00 83.94 89 THR A C 1
ATOM 725 O O . THR A 1 89 ? -10.293 -8.611 0.708 1.00 83.94 89 THR A O 1
ATOM 728 N N . PHE A 1 90 ? -10.566 -7.116 -0.957 1.00 79.06 90 PHE A N 1
ATOM 729 C CA . PHE A 1 90 ? -11.333 -7.985 -1.837 1.00 79.06 90 PHE A CA 1
ATOM 730 C C . PHE A 1 90 ? -10.488 -8.399 -3.039 1.00 79.06 90 PHE A C 1
ATOM 732 O O . PHE A 1 90 ? -9.915 -7.568 -3.743 1.00 79.06 90 PHE A O 1
ATOM 739 N N . GLU A 1 91 ? -10.423 -9.705 -3.258 1.00 66.88 91 GLU A N 1
ATOM 740 C CA . GLU A 1 91 ? -9.802 -10.337 -4.415 1.00 66.88 91 GLU A CA 1
ATOM 741 C C . GLU A 1 91 ? -10.835 -11.288 -4.995 1.00 66.88 91 GLU A C 1
ATOM 743 O O . GLU A 1 91 ? -11.057 -12.372 -4.459 1.00 66.88 91 GLU A O 1
ATOM 748 N N . GLN A 1 92 ? -11.521 -10.859 -6.050 1.00 56.72 92 GLN A N 1
ATOM 749 C CA . GLN A 1 92 ? -12.491 -11.705 -6.724 1.00 56.72 92 GLN A CA 1
ATOM 750 C C . GLN A 1 92 ? -11.881 -12.231 -8.018 1.00 56.72 92 GLN A C 1
ATOM 752 O O . GLN A 1 92 ? -11.631 -11.479 -8.961 1.00 56.72 92 GLN A O 1
ATOM 757 N N . GLU A 1 93 ? -11.659 -13.545 -8.076 1.00 51.47 93 GLU A N 1
ATOM 758 C CA . GLU A 1 93 ? -11.333 -14.218 -9.331 1.00 51.47 93 GLU A CA 1
ATOM 759 C C . GLU A 1 93 ? -12.475 -13.961 -10.330 1.00 51.47 93 GLU A C 1
ATOM 761 O O . GLU A 1 93 ? -13.620 -14.337 -10.085 1.00 51.47 93 GLU A O 1
ATOM 766 N N . GLY A 1 94 ? -12.192 -13.281 -11.447 1.00 49.41 94 GLY A N 1
ATOM 767 C CA . GLY A 1 94 ? -13.210 -12.998 -12.468 1.00 49.41 94 GLY A CA 1
ATOM 768 C C . GLY A 1 94 ? -13.652 -11.540 -12.605 1.00 49.41 94 GLY A C 1
ATOM 769 O O . GLY A 1 94 ? -14.270 -11.227 -13.624 1.00 49.41 94 GLY A O 1
ATOM 770 N N . TYR A 1 95 ? -13.336 -10.663 -11.648 1.00 45.72 95 TYR A N 1
ATOM 771 C CA . TYR A 1 95 ? -13.791 -9.267 -11.641 1.00 45.72 95 TYR A CA 1
ATOM 772 C C . TYR A 1 95 ? -12.613 -8.290 -11.643 1.00 45.72 95 TYR A C 1
ATOM 774 O O . TYR A 1 95 ? -11.683 -8.412 -10.853 1.00 45.72 95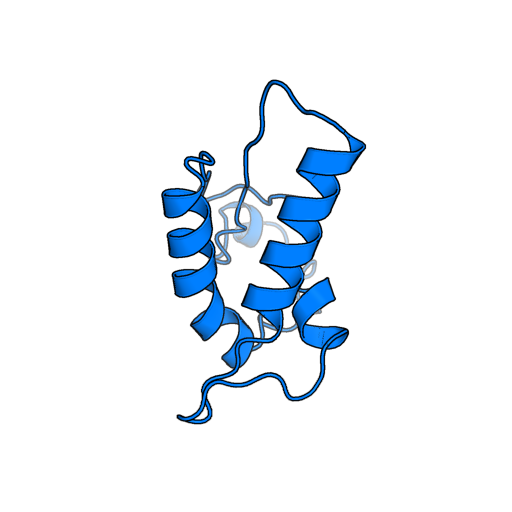 TYR A O 1
ATOM 782 N N . GLU A 1 96 ? -12.667 -7.316 -12.552 1.00 47.69 96 GLU A N 1
ATOM 783 C CA . GLU A 1 96 ? -11.724 -6.200 -12.589 1.00 47.69 96 GLU A CA 1
ATOM 784 C C . GLU A 1 96 ? -12.134 -5.190 -11.513 1.00 47.69 96 GLU A C 1
ATOM 786 O O . GLU A 1 96 ? -13.289 -4.770 -11.464 1.00 47.69 96 GLU A O 1
ATOM 791 N N . GLY A 1 97 ? -11.196 -4.814 -10.643 1.00 49.06 97 GLY A N 1
ATOM 792 C CA . GLY A 1 97 ? -11.311 -3.564 -9.900 1.00 49.06 97 GLY A CA 1
ATOM 793 C C . GLY A 1 97 ? -10.932 -2.439 -10.853 1.00 49.06 97 GLY A C 1
ATOM 794 O O . GLY A 1 97 ? -9.742 -2.250 -11.103 1.00 49.06 97 GLY A O 1
ATOM 795 N N . GLU A 1 98 ? -11.928 -1.786 -11.451 1.00 40.28 98 GLU A N 1
ATOM 796 C CA . GLU A 1 98 ? -11.721 -0.604 -12.303 1.00 40.28 98 GLU A CA 1
ATOM 797 C C . GLU A 1 98 ? -11.221 0.610 -11.505 1.00 40.28 98 GLU A C 1
ATOM 799 O O . GLU A 1 98 ? -11.648 0.791 -10.339 1.00 40.28 98 GLU A O 1
#

Sequence (98 aa):
CYRAFYAIRSLATSQGRPTNAVYGFAVMLKALREQRHPEYLAVAFDAGKPTFRHRRFAEYKIQRKPMPPLLIEQLSTIKALLKAYRVPTFEQEGYEGE

Secondary structure (DSSP, 8-state):
-HHHHHHS-S-B-TT--B-HHHHHHHHHHHHHHHHH--S---EE----S--GGGGT-TTTTTT-PPPPHHHHHHHHHHHHHHHHTT--EE--TT----